Protein AF-A0A081BN17-F1 (afdb_monomer_lite)

pLDDT: mean 72.9, std 7.76, range [46.22, 84.25]

Sequence (113 aa):
MISLSNQDLTLLASLLNLAQECEILISLSNQDLTLLASLLNLAQECEILISLSNQDLTLLASLLNLAQECEILISLSNQDLTLLASLLNLAQECEILISLSNQDLTLLATIGN

Foldseek 3Di:
DAEDEDAEAAEDEDDAAEQDEEEEEYEYEYADYAEYEYDHAYNDEYEEEAEYEYAEYAEYEYEYHYHAAYEAEHEHAYAYYEEYAYEYDDDDHYDYDYHDHYVDYNDYHYDYD

Radius of gyration: 13.57 Å; chains: 1; bounding box: 33×25×37 Å

Structure (mmCIF, N/CA/C/O backbone):
data_AF-A0A081BN17-F1
#
_entry.id   AF-A0A081BN17-F1
#
loop_
_atom_site.group_PDB
_atom_site.id
_atom_site.type_symbol
_atom_site.label_atom_id
_atom_site.label_alt_id
_atom_site.label_comp_id
_atom_site.label_asym_id
_atom_site.label_entity_id
_atom_site.label_seq_id
_atom_site.pdbx_PDB_ins_code
_atom_site.Cartn_x
_atom_site.Cartn_y
_atom_site.Cartn_z
_atom_site.occupancy
_atom_site.B_iso_or_equiv
_atom_site.auth_seq_id
_atom_site.auth_comp_id
_atom_site.auth_asym_id
_atom_site.auth_atom_id
_atom_site.pdbx_PDB_model_num
ATOM 1 N N . MET A 1 1 ? 3.639 11.951 11.718 1.00 70.44 1 MET A N 1
ATOM 2 C CA . MET A 1 1 ? 4.019 12.040 10.291 1.00 70.44 1 MET A CA 1
ATOM 3 C C . MET A 1 1 ? 5.374 11.382 10.077 1.00 70.44 1 MET A C 1
ATOM 5 O O . MET A 1 1 ? 6.332 11.767 10.738 1.00 70.44 1 MET A O 1
ATOM 9 N N . ILE A 1 2 ? 5.440 10.400 9.177 1.00 73.62 2 ILE A N 1
ATOM 10 C CA . ILE A 1 2 ? 6.672 9.751 8.710 1.00 73.62 2 ILE A CA 1
ATOM 11 C C . ILE A 1 2 ? 6.808 10.072 7.220 1.00 73.62 2 ILE A C 1
ATOM 13 O O . ILE A 1 2 ? 5.882 9.823 6.453 1.00 73.62 2 ILE A O 1
ATOM 17 N N . SER A 1 3 ? 7.943 10.640 6.816 1.00 77.88 3 SER A N 1
ATOM 18 C CA . SER A 1 3 ? 8.243 10.933 5.413 1.00 77.88 3 SER A CA 1
ATOM 19 C C . SER A 1 3 ? 9.626 10.404 5.068 1.00 77.88 3 SER A C 1
ATOM 21 O O . SER A 1 3 ? 10.582 10.662 5.804 1.00 77.88 3 SER A O 1
ATOM 23 N N . LEU A 1 4 ? 9.726 9.651 3.977 1.00 78.12 4 LEU A N 1
ATOM 24 C CA . LEU A 1 4 ? 10.984 9.111 3.477 1.00 78.12 4 LEU A CA 1
ATOM 25 C C . LEU A 1 4 ? 11.066 9.320 1.965 1.00 78.12 4 LEU A C 1
ATOM 27 O O . LEU A 1 4 ? 10.107 9.064 1.234 1.00 78.12 4 LEU A O 1
ATOM 31 N N . SER A 1 5 ? 12.230 9.777 1.510 1.00 81.31 5 SER A N 1
ATOM 32 C CA . SER A 1 5 ? 12.555 9.866 0.094 1.00 81.31 5 SER A CA 1
ATOM 33 C C . SER A 1 5 ? 13.992 9.431 -0.148 1.00 81.31 5 SER A C 1
ATOM 35 O O . SER A 1 5 ? 14.909 9.888 0.539 1.00 81.31 5 SER A O 1
ATOM 37 N N . ASN A 1 6 ? 14.173 8.511 -1.087 1.00 78.94 6 ASN A N 1
ATOM 38 C CA . ASN A 1 6 ? 15.455 7.953 -1.489 1.00 78.94 6 ASN A CA 1
ATOM 39 C C . ASN A 1 6 ? 15.436 7.675 -3.000 1.00 78.94 6 ASN A C 1
ATOM 41 O O . ASN A 1 6 ? 14.369 7.566 -3.592 1.00 78.94 6 ASN A O 1
ATOM 45 N N . GLN A 1 7 ? 16.600 7.584 -3.641 1.00 78.00 7 GLN A N 1
ATOM 46 C CA . GLN A 1 7 ? 16.647 7.143 -5.037 1.00 78.00 7 GLN A CA 1
ATOM 47 C C . GLN A 1 7 ? 16.398 5.639 -5.112 1.00 78.00 7 GLN A C 1
ATOM 49 O O . GLN A 1 7 ? 15.408 5.232 -5.714 1.00 78.00 7 GLN A O 1
ATOM 54 N N . ASP A 1 8 ? 17.197 4.866 -4.371 1.00 81.12 8 ASP A N 1
ATOM 55 C CA . ASP A 1 8 ? 17.154 3.408 -4.398 1.00 81.12 8 ASP A CA 1
ATOM 56 C C . ASP A 1 8 ? 16.955 2.874 -2.982 1.00 81.12 8 ASP A C 1
ATOM 58 O O . ASP A 1 8 ? 17.805 3.039 -2.098 1.00 81.12 8 ASP A O 1
ATOM 62 N N . LEU A 1 9 ? 15.827 2.207 -2.752 1.00 77.56 9 LEU A N 1
ATOM 63 C CA . LEU A 1 9 ? 15.540 1.560 -1.481 1.00 77.56 9 LEU A CA 1
ATOM 64 C C . LEU A 1 9 ? 15.227 0.086 -1.719 1.00 77.56 9 LEU A C 1
ATOM 66 O O . LEU A 1 9 ? 14.192 -0.285 -2.256 1.00 77.56 9 LEU A O 1
ATOM 70 N N . THR A 1 10 ? 16.129 -0.795 -1.296 1.00 74.31 10 THR A N 1
ATOM 71 C CA . THR A 1 10 ? 15.932 -2.238 -1.502 1.00 74.31 10 THR A CA 1
ATOM 72 C C . THR A 1 10 ? 14.830 -2.796 -0.606 1.00 74.31 10 THR A C 1
ATOM 74 O O . THR A 1 10 ? 14.048 -3.646 -1.022 1.00 74.31 10 THR A O 1
ATOM 77 N N . LEU A 1 11 ? 14.763 -2.330 0.640 1.00 72.12 11 LEU A N 1
ATOM 78 C CA . LEU A 1 11 ? 13.790 -2.802 1.611 1.00 72.12 11 LEU A CA 1
ATOM 79 C C . LEU A 1 11 ? 13.352 -1.654 2.505 1.00 72.12 11 LEU A C 1
ATOM 81 O O . LEU A 1 11 ? 14.178 -1.034 3.177 1.00 72.12 11 LEU A O 1
ATOM 85 N N . LEU A 1 12 ? 12.043 -1.457 2.588 1.00 71.50 12 LEU A N 1
ATOM 86 C CA . LEU A 1 12 ? 11.436 -0.731 3.687 1.00 71.50 12 LEU A CA 1
ATOM 87 C C . LEU A 1 12 ? 10.565 -1.696 4.482 1.00 71.50 12 LEU A C 1
ATOM 89 O O . LEU A 1 12 ? 9.565 -2.198 3.977 1.00 71.50 12 LEU A O 1
ATOM 93 N N . ALA A 1 13 ? 10.971 -1.957 5.722 1.00 64.62 13 ALA A N 1
ATOM 94 C CA . ALA A 1 13 ? 10.181 -2.707 6.684 1.00 64.62 13 ALA A CA 1
ATOM 95 C C . ALA A 1 13 ? 9.704 -1.752 7.779 1.00 64.62 13 ALA A C 1
ATOM 97 O O . ALA A 1 13 ? 10.525 -1.149 8.473 1.00 64.62 13 ALA A O 1
ATOM 98 N N . SER A 1 14 ? 8.393 -1.597 7.934 1.00 66.25 14 SER A N 1
ATOM 99 C CA . SER A 1 14 ? 7.802 -0.763 8.981 1.00 66.25 14 SER A CA 1
ATOM 100 C C . SER A 1 14 ? 6.971 -1.619 9.933 1.00 66.25 14 SER A C 1
ATOM 102 O O . SER A 1 14 ? 6.110 -2.383 9.506 1.00 66.25 14 SER A O 1
ATOM 104 N N . LEU A 1 15 ? 7.246 -1.487 11.235 1.00 56.16 15 LEU A N 1
ATOM 105 C CA . LEU A 1 15 ? 6.426 -2.039 12.310 1.00 56.16 15 LEU A CA 1
ATOM 106 C C . LEU A 1 15 ? 5.875 -0.877 13.135 1.00 56.16 15 LEU A C 1
ATOM 108 O O . LEU A 1 15 ? 6.618 -0.234 13.876 1.00 56.16 15 LEU A O 1
ATOM 112 N N . LEU A 1 16 ? 4.581 -0.612 12.998 1.00 68.06 16 LEU A N 1
ATOM 113 C CA . LEU A 1 16 ? 3.859 0.349 13.826 1.00 68.06 16 LEU A CA 1
ATOM 114 C C . LEU A 1 16 ? 2.856 -0.416 14.681 1.00 68.06 16 LEU A C 1
ATOM 116 O O . LEU A 1 16 ? 1.979 -1.095 14.154 1.00 68.06 16 LEU A O 1
ATOM 120 N N . ASN A 1 17 ? 3.018 -0.320 16.001 1.00 66.25 17 ASN A N 1
ATOM 121 C CA . ASN A 1 17 ? 2.074 -0.857 16.971 1.00 66.25 17 ASN A CA 1
ATOM 122 C C . ASN A 1 17 ? 1.544 0.299 17.818 1.00 66.25 17 ASN A C 1
ATOM 124 O O . ASN A 1 17 ? 2.315 0.935 18.541 1.00 66.25 17 ASN A O 1
ATOM 128 N N . LEU A 1 18 ? 0.254 0.592 17.687 1.00 67.06 18 LEU A N 1
ATOM 129 C CA . LEU A 1 18 ? -0.406 1.707 18.359 1.00 67.06 18 LEU A CA 1
ATOM 130 C C . LEU A 1 18 ? -1.572 1.176 19.191 1.00 67.06 18 LEU A C 1
ATOM 132 O O . LEU A 1 18 ? -2.414 0.427 18.704 1.00 67.06 18 LEU A O 1
ATOM 136 N N . ALA A 1 19 ? -1.582 1.544 20.474 1.00 59.97 19 ALA A N 1
ATOM 137 C CA . ALA A 1 19 ? -2.505 1.003 21.473 1.00 59.97 19 ALA A CA 1
ATOM 138 C C . ALA A 1 19 ? -3.721 1.911 21.772 1.00 59.97 19 ALA A C 1
ATOM 140 O O . ALA A 1 19 ? -4.595 1.530 22.550 1.00 59.97 19 ALA A O 1
ATOM 141 N N . GLN A 1 20 ? -3.752 3.120 21.211 1.00 70.31 20 GLN A N 1
ATOM 142 C CA . GLN A 1 20 ? -4.765 4.154 21.454 1.00 70.31 20 GLN A CA 1
ATOM 143 C C . GLN A 1 20 ? -5.056 4.922 20.163 1.00 70.31 20 GLN A C 1
ATOM 145 O O . GLN A 1 20 ? -4.345 4.710 19.178 1.00 70.31 20 GLN A O 1
ATOM 150 N N . GLU A 1 21 ? -6.045 5.821 20.228 1.00 73.75 21 GLU A N 1
ATOM 151 C CA . GLU A 1 21 ? -6.412 6.745 19.154 1.00 73.75 21 GLU A CA 1
ATOM 152 C C . GLU A 1 21 ? -5.196 7.348 18.457 1.00 73.75 21 GLU A C 1
ATOM 154 O O . GLU A 1 21 ? -4.272 7.859 19.110 1.00 73.75 21 GLU A O 1
ATOM 159 N N . CYS A 1 22 ? -5.172 7.247 17.130 1.00 73.88 22 CYS A N 1
ATOM 160 C CA . CYS A 1 22 ? -4.009 7.650 16.366 1.00 73.88 22 CYS A CA 1
ATOM 161 C C . CYS A 1 22 ? -4.340 8.198 14.980 1.00 73.88 22 CYS A C 1
ATOM 163 O O . CYS A 1 22 ? -5.075 7.594 14.207 1.00 73.88 22 CYS A O 1
ATOM 165 N N . GLU A 1 23 ? -3.685 9.305 14.635 1.00 77.69 23 GLU A N 1
ATOM 166 C CA . GLU A 1 23 ? -3.587 9.782 13.259 1.00 77.69 23 GLU A CA 1
ATOM 167 C C . GLU A 1 23 ? -2.198 9.445 12.712 1.00 77.69 23 GLU A C 1
ATOM 169 O O . GLU A 1 23 ? -1.162 9.909 13.215 1.00 77.69 23 GLU A O 1
ATOM 174 N N . ILE A 1 24 ? -2.152 8.631 11.660 1.00 77.06 24 ILE A N 1
ATOM 175 C CA . ILE A 1 24 ? -0.906 8.232 11.012 1.00 77.06 24 ILE A CA 1
ATOM 176 C C . ILE A 1 24 ? -0.881 8.765 9.587 1.00 77.06 24 ILE A C 1
ATOM 178 O O . ILE A 1 24 ? -1.620 8.314 8.721 1.00 77.06 24 ILE A O 1
ATOM 182 N N . LEU A 1 25 ? 0.075 9.654 9.322 1.00 80.12 25 LEU A N 1
ATOM 183 C CA . LEU A 1 25 ? 0.442 10.053 7.967 1.00 80.12 25 LEU A CA 1
ATOM 184 C C . LEU A 1 25 ? 1.798 9.456 7.590 1.00 80.12 25 LEU A C 1
ATOM 186 O O . LEU A 1 25 ? 2.813 9.791 8.218 1.00 80.12 25 LEU A O 1
ATOM 190 N N . ILE A 1 26 ? 1.811 8.614 6.556 1.00 77.81 26 ILE A N 1
ATOM 191 C CA . ILE A 1 26 ? 3.015 8.042 5.946 1.00 77.81 26 ILE A CA 1
ATOM 192 C C . ILE A 1 26 ? 3.092 8.508 4.494 1.00 77.81 26 ILE A C 1
ATOM 194 O O . ILE A 1 26 ? 2.175 8.275 3.712 1.00 77.81 26 ILE A O 1
ATOM 198 N N . SER A 1 27 ? 4.207 9.135 4.129 1.00 81.12 27 SER A N 1
ATOM 199 C CA . SER A 1 27 ? 4.519 9.498 2.747 1.00 81.12 27 SER A CA 1
ATOM 200 C C . SER A 1 27 ? 5.842 8.862 2.345 1.00 81.12 27 SER A C 1
ATOM 202 O O . SER A 1 27 ? 6.868 9.107 2.981 1.00 81.12 27 SER A O 1
ATOM 204 N N . LEU A 1 28 ? 5.834 8.066 1.281 1.00 79.00 28 LEU A N 1
ATOM 205 C CA . LEU A 1 28 ? 7.035 7.453 0.727 1.00 79.00 28 LEU A CA 1
ATOM 206 C C . LEU A 1 28 ? 7.165 7.820 -0.749 1.00 79.00 28 LEU A C 1
ATOM 208 O O . LEU A 1 28 ? 6.242 7.582 -1.527 1.00 79.00 28 LEU A O 1
ATOM 212 N N . SER A 1 29 ? 8.317 8.372 -1.129 1.00 83.19 29 SER A N 1
ATOM 213 C CA . SER A 1 29 ? 8.617 8.651 -2.532 1.00 83.19 29 SER A CA 1
ATOM 214 C C . SER A 1 29 ? 10.027 8.228 -2.911 1.00 83.19 29 SER A C 1
ATOM 216 O O . SER A 1 29 ? 10.990 8.852 -2.464 1.00 83.19 29 SER A O 1
ATOM 218 N N . ASN A 1 30 ? 10.145 7.196 -3.746 1.00 81.00 30 ASN A N 1
ATOM 219 C CA . ASN A 1 30 ? 11.431 6.744 -4.276 1.00 81.00 30 ASN A CA 1
ATOM 220 C C . ASN A 1 30 ? 11.402 6.613 -5.796 1.00 81.00 30 ASN A C 1
ATOM 222 O O . ASN A 1 30 ? 10.333 6.640 -6.394 1.00 81.00 30 ASN A O 1
ATOM 226 N N . GLN A 1 31 ? 12.564 6.493 -6.436 1.00 81.19 31 GLN A N 1
ATOM 227 C CA . GLN A 1 31 ? 12.578 6.054 -7.834 1.00 81.19 31 GLN A CA 1
ATOM 228 C C . GLN A 1 31 ? 12.323 4.551 -7.868 1.00 81.19 31 GLN A C 1
ATOM 230 O O . GLN A 1 31 ? 11.273 4.139 -8.360 1.00 81.19 31 GLN A O 1
ATOM 235 N N . ASP A 1 32 ? 13.183 3.795 -7.182 1.00 80.06 32 ASP A N 1
ATOM 236 C CA . ASP A 1 32 ? 13.151 2.338 -7.187 1.00 80.06 32 ASP A CA 1
ATOM 237 C C . ASP A 1 32 ? 12.957 1.791 -5.768 1.00 80.06 32 ASP A C 1
ATOM 239 O O . ASP A 1 32 ? 13.734 2.067 -4.843 1.00 80.06 32 ASP A O 1
ATOM 243 N N . LEU A 1 33 ? 11.914 0.978 -5.589 1.00 77.75 33 LEU A N 1
ATOM 244 C CA . LEU A 1 33 ? 11.641 0.256 -4.351 1.00 77.75 33 LEU A CA 1
ATOM 245 C C . LEU A 1 33 ? 11.436 -1.229 -4.643 1.00 77.75 33 LEU A C 1
ATOM 247 O O . LEU A 1 33 ? 10.445 -1.648 -5.235 1.00 77.75 33 LEU A O 1
ATOM 251 N N . THR A 1 34 ? 12.370 -2.069 -4.204 1.00 76.69 34 THR A N 1
ATOM 252 C CA . THR A 1 34 ? 12.265 -3.511 -4.479 1.00 76.69 34 THR A CA 1
ATOM 253 C C . THR A 1 34 ? 11.207 -4.168 -3.596 1.00 76.69 34 THR A C 1
ATOM 255 O O . THR A 1 34 ? 10.377 -4.934 -4.080 1.00 76.69 34 THR A O 1
ATOM 258 N N . LEU A 1 35 ? 11.211 -3.870 -2.297 1.00 72.31 35 LEU A N 1
ATOM 259 C CA . LEU A 1 35 ? 10.275 -4.466 -1.354 1.00 72.31 35 LEU A CA 1
ATOM 260 C C . LEU A 1 35 ? 9.792 -3.445 -0.329 1.00 72.31 35 LEU A C 1
ATOM 262 O O . LEU A 1 35 ? 10.577 -2.904 0.452 1.00 72.31 35 LEU A O 1
ATOM 266 N N . LEU A 1 36 ? 8.476 -3.264 -0.277 1.00 72.62 36 LEU A N 1
ATOM 267 C CA . LEU A 1 36 ? 7.804 -2.644 0.854 1.00 72.62 36 LEU A CA 1
ATOM 268 C C . LEU A 1 36 ? 7.090 -3.720 1.668 1.00 72.62 36 LEU A C 1
ATOM 270 O O . LEU A 1 36 ? 6.146 -4.337 1.179 1.00 72.62 36 LEU A O 1
ATOM 274 N N . ALA A 1 37 ? 7.548 -3.931 2.900 1.00 66.00 37 ALA A N 1
ATOM 275 C CA . ALA A 1 37 ? 6.942 -4.835 3.865 1.00 66.00 37 ALA A CA 1
ATOM 276 C C . ALA A 1 37 ? 6.374 -4.025 5.040 1.00 66.00 37 ALA A C 1
ATOM 278 O O . ALA A 1 37 ? 7.122 -3.521 5.878 1.00 66.00 37 ALA A O 1
ATOM 279 N N . SER A 1 38 ? 5.055 -3.897 5.118 1.00 68.25 38 SER A N 1
ATOM 280 C CA . SER A 1 38 ? 4.401 -3.106 6.169 1.00 68.25 38 SER A CA 1
ATOM 281 C C . SER A 1 38 ? 3.673 -4.024 7.143 1.00 68.25 38 SER A C 1
ATOM 283 O O . SER A 1 38 ? 2.820 -4.799 6.711 1.00 68.25 38 SER A O 1
ATOM 285 N N . LEU A 1 39 ? 3.956 -3.909 8.444 1.00 53.97 39 LEU A N 1
ATOM 286 C CA . LEU A 1 39 ? 3.134 -4.477 9.512 1.00 53.97 39 LEU A CA 1
ATOM 287 C C . LEU A 1 39 ? 2.585 -3.346 10.389 1.00 53.97 39 LEU A C 1
ATOM 289 O O . LEU A 1 39 ? 3.309 -2.726 11.170 1.00 53.97 39 LEU A O 1
ATOM 293 N N . LEU A 1 40 ? 1.291 -3.080 10.246 1.00 68.00 40 LEU A N 1
ATOM 294 C CA . LEU A 1 40 ? 0.550 -2.108 11.048 1.00 68.00 40 LEU A CA 1
ATOM 295 C C . LEU A 1 40 ? -0.415 -2.873 11.952 1.00 68.00 40 LEU A C 1
ATOM 297 O O . LEU A 1 40 ? -1.283 -3.591 11.460 1.00 68.00 40 LEU A O 1
ATOM 301 N N . ASN A 1 41 ? -0.225 -2.744 13.265 1.00 66.56 41 ASN A N 1
ATOM 302 C CA . ASN A 1 41 ? -1.108 -3.306 14.280 1.00 66.56 41 ASN A CA 1
ATOM 303 C C . ASN A 1 41 ? -1.733 -2.164 15.086 1.00 66.56 41 ASN A C 1
ATOM 305 O O . ASN A 1 41 ? -1.017 -1.430 15.772 1.00 66.56 41 ASN A O 1
ATOM 309 N N . LEU A 1 42 ? -3.049 -2.002 14.982 1.00 68.81 42 LEU A N 1
ATOM 310 C CA . LEU A 1 42 ? -3.791 -0.922 15.633 1.00 68.81 42 LEU A CA 1
ATOM 311 C C . LEU A 1 42 ? -4.792 -1.513 16.617 1.00 68.81 42 LEU A C 1
ATOM 313 O O . LEU A 1 42 ? -5.614 -2.343 16.232 1.00 68.81 42 LEU A O 1
ATOM 317 N N . ALA A 1 43 ? -4.725 -1.091 17.879 1.00 61.28 43 ALA A N 1
ATOM 318 C CA . ALA A 1 43 ? -5.573 -1.630 18.939 1.00 61.28 43 ALA A CA 1
ATOM 319 C C . ALA A 1 43 ? -6.914 -0.885 19.129 1.00 61.28 43 ALA A C 1
ATOM 321 O O . ALA A 1 43 ? -7.810 -1.451 19.753 1.00 61.28 43 ALA A O 1
ATOM 322 N N . GLN A 1 44 ? -7.049 0.357 18.643 1.00 70.19 44 GLN A N 1
ATOM 323 C CA . GLN A 1 44 ? -8.235 1.227 18.786 1.00 70.19 44 GLN A CA 1
ATOM 324 C C . GLN A 1 44 ? -8.395 2.171 17.572 1.00 70.19 44 GLN A C 1
ATOM 326 O O . GLN A 1 44 ? -7.564 2.095 16.667 1.00 70.19 44 GLN A O 1
ATOM 331 N N . GLU A 1 45 ? -9.446 3.011 17.579 1.00 75.56 45 GLU A N 1
ATOM 332 C CA . GLU A 1 45 ? -9.804 4.028 16.565 1.00 75.56 45 GLU A CA 1
ATOM 333 C C . GLU A 1 45 ? -8.584 4.715 15.945 1.00 75.56 45 GLU A C 1
ATOM 335 O O . GLU A 1 45 ? -7.862 5.448 16.611 1.00 75.56 45 GLU A O 1
ATOM 340 N N . CYS A 1 46 ? -8.318 4.479 14.664 1.00 75.50 46 CYS A N 1
ATOM 341 C CA . CYS A 1 46 ? -7.199 5.131 13.995 1.00 75.50 46 CYS A CA 1
ATOM 342 C C . CYS A 1 46 ? -7.550 5.557 12.575 1.00 75.50 46 CYS A C 1
ATOM 344 O O . CYS A 1 46 ? -8.103 4.781 11.794 1.00 75.50 46 CYS A O 1
ATOM 346 N N . GLU A 1 47 ? -7.105 6.760 12.231 1.00 77.38 47 GLU A N 1
ATOM 347 C CA . GLU A 1 47 ? -7.097 7.272 10.869 1.00 77.38 47 GLU A CA 1
ATOM 348 C C . GLU A 1 47 ? -5.694 7.111 10.282 1.00 77.38 47 GLU A C 1
ATOM 350 O O . GLU A 1 47 ? -4.693 7.610 10.812 1.00 77.38 47 GLU A O 1
ATOM 355 N N . ILE A 1 48 ? -5.601 6.393 9.167 1.00 77.31 48 ILE A N 1
ATOM 356 C CA . ILE A 1 48 ? -4.346 6.156 8.465 1.00 77.31 48 ILE A CA 1
ATOM 357 C C . ILE A 1 48 ? -4.435 6.702 7.053 1.00 77.31 48 ILE A C 1
ATOM 359 O O . ILE A 1 48 ? -5.206 6.219 6.229 1.00 77.31 48 ILE A O 1
ATOM 363 N N . LEU A 1 49 ? -3.522 7.616 6.736 1.00 79.75 49 LEU A N 1
ATOM 364 C CA . LEU A 1 49 ? -3.241 8.039 5.376 1.00 79.75 49 LEU A CA 1
ATOM 365 C C . LEU A 1 49 ? -1.844 7.575 4.960 1.00 79.75 49 LEU A C 1
ATOM 367 O O . LEU A 1 49 ? -0.824 8.018 5.497 1.00 79.75 49 LEU A O 1
ATOM 371 N N . ILE A 1 50 ? -1.796 6.693 3.966 1.00 78.19 50 ILE A N 1
ATOM 372 C CA . ILE A 1 50 ? -0.560 6.219 3.345 1.00 78.19 50 ILE A CA 1
ATOM 373 C C . ILE A 1 50 ? -0.532 6.698 1.898 1.00 78.19 50 ILE A C 1
ATOM 375 O O . ILE A 1 50 ? -1.410 6.365 1.106 1.00 78.19 50 ILE A O 1
ATOM 379 N N . SER A 1 51 ? 0.510 7.443 1.541 1.00 81.81 51 SER A N 1
ATOM 380 C CA . SER A 1 51 ? 0.800 7.843 0.167 1.00 81.81 51 SER A CA 1
ATOM 381 C C . SER A 1 51 ? 2.139 7.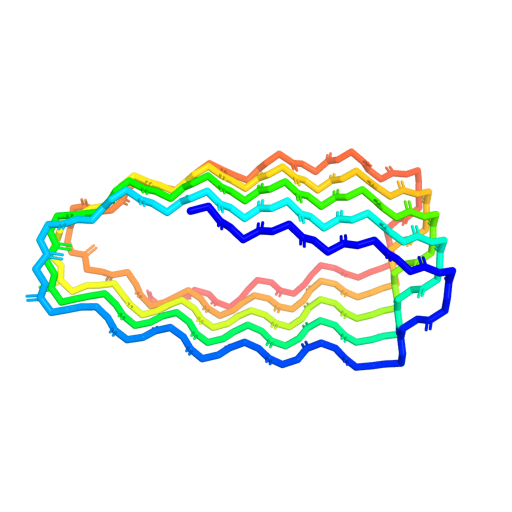263 -0.269 1.00 81.81 51 SER A C 1
ATOM 383 O O . SER A 1 51 ? 3.168 7.484 0.373 1.00 81.81 51 SER A O 1
ATOM 385 N N . LEU A 1 52 ? 2.120 6.508 -1.361 1.00 79.31 52 LEU A N 1
ATOM 386 C CA . LEU A 1 52 ? 3.285 5.879 -1.969 1.00 79.31 52 LEU A CA 1
ATOM 387 C C . LEU A 1 52 ? 3.370 6.294 -3.427 1.00 79.31 52 LEU A C 1
ATOM 389 O O . LEU A 1 52 ? 2.459 6.016 -4.205 1.00 79.31 52 LEU A O 1
ATOM 393 N N . SER A 1 53 ? 4.480 6.928 -3.783 1.00 84.12 53 SER A N 1
ATOM 394 C CA . SER A 1 53 ? 4.764 7.336 -5.153 1.00 84.12 53 SER A CA 1
ATOM 395 C C . SER A 1 53 ? 6.145 6.850 -5.564 1.00 84.12 53 SER A C 1
ATOM 397 O O . SER A 1 53 ? 7.135 7.460 -5.157 1.00 84.12 53 SER A O 1
ATOM 399 N N . ASN A 1 54 ? 6.222 5.798 -6.379 1.00 81.19 54 ASN A N 1
ATOM 400 C CA . ASN A 1 54 ? 7.496 5.323 -6.928 1.00 81.19 54 ASN A CA 1
ATOM 401 C C . ASN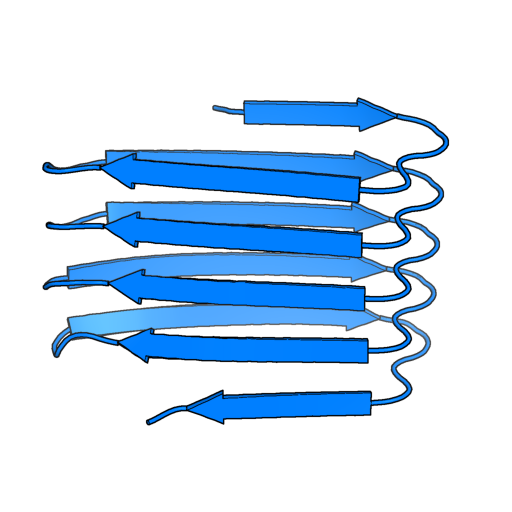 A 1 54 ? 7.470 5.276 -8.457 1.00 81.19 54 ASN A C 1
ATOM 403 O O . ASN A 1 54 ? 6.399 5.366 -9.048 1.00 81.19 54 ASN A O 1
ATOM 407 N N . GLN A 1 55 ? 8.625 5.193 -9.119 1.00 83.25 55 GLN A N 1
ATOM 408 C CA . GLN A 1 55 ? 8.618 4.806 -10.534 1.00 83.25 55 GLN A CA 1
ATOM 409 C C . GLN A 1 55 ? 8.412 3.299 -10.610 1.00 83.25 55 GLN A C 1
ATOM 411 O O . GLN A 1 55 ? 7.367 2.869 -11.099 1.00 83.25 55 GLN A O 1
ATOM 416 N N . ASP A 1 56 ? 9.297 2.550 -9.954 1.00 81.06 56 ASP A N 1
ATOM 417 C CA . ASP A 1 56 ? 9.295 1.095 -9.993 1.00 81.06 56 ASP A CA 1
ATOM 418 C C . ASP A 1 56 ? 9.117 0.512 -8.586 1.00 81.06 56 ASP A C 1
ATOM 420 O O . ASP A 1 56 ? 9.884 0.785 -7.657 1.00 81.06 56 ASP A O 1
ATOM 424 N N . LEU A 1 57 ? 8.090 -0.327 -8.422 1.00 77.19 57 LEU A N 1
ATOM 425 C CA . LEU A 1 57 ? 7.832 -1.094 -7.207 1.00 77.19 57 LEU A CA 1
ATOM 426 C C . LEU A 1 57 ? 7.717 -2.582 -7.544 1.00 77.19 57 LEU A C 1
ATOM 428 O O . LEU A 1 57 ? 6.754 -3.040 -8.156 1.00 77.19 57 LEU A O 1
ATOM 432 N N . THR A 1 58 ? 8.696 -3.386 -7.128 1.00 78.25 58 THR A N 1
ATOM 433 C CA . THR A 1 58 ? 8.671 -4.822 -7.454 1.00 78.25 58 THR A CA 1
ATOM 434 C C . THR A 1 58 ? 7.658 -5.574 -6.590 1.00 78.25 58 THR A C 1
ATOM 436 O O . THR A 1 58 ? 6.841 -6.335 -7.107 1.00 78.25 58 THR A O 1
ATOM 439 N N . LEU A 1 59 ? 7.673 -5.366 -5.273 1.00 74.31 59 LEU A N 1
ATOM 440 C CA . LEU A 1 59 ? 6.772 -6.061 -4.359 1.00 74.31 59 LEU A CA 1
ATOM 441 C C . LEU A 1 59 ? 6.251 -5.130 -3.268 1.00 74.31 59 LEU A C 1
ATOM 443 O O . LEU A 1 59 ? 7.013 -4.585 -2.468 1.00 74.31 59 LEU A O 1
ATOM 447 N N . LEU A 1 60 ? 4.927 -5.035 -3.192 1.00 73.19 60 LEU A N 1
ATOM 448 C CA . LEU A 1 60 ? 4.223 -4.501 -2.037 1.00 73.19 60 LEU A CA 1
ATOM 449 C C . LEU A 1 60 ? 3.602 -5.652 -1.245 1.00 73.19 60 LEU A C 1
ATOM 451 O O . LEU A 1 60 ? 2.645 -6.271 -1.705 1.00 73.19 60 LEU A O 1
ATOM 455 N N . ALA A 1 61 ? 4.155 -5.922 -0.064 1.00 67.75 61 ALA A N 1
ATOM 456 C CA . ALA A 1 61 ? 3.642 -6.883 0.900 1.00 67.75 61 ALA A CA 1
ATOM 457 C C . ALA A 1 61 ? 3.124 -6.135 2.137 1.00 67.75 61 ALA A C 1
ATOM 459 O O . ALA A 1 61 ? 3.901 -5.593 2.923 1.00 67.75 61 ALA A O 1
ATOM 460 N N . SER A 1 62 ? 1.811 -6.090 2.331 1.00 68.94 62 SER A N 1
ATOM 461 C CA . SER A 1 62 ? 1.208 -5.400 3.477 1.00 68.94 62 SER A CA 1
ATOM 462 C C . SER A 1 62 ? 0.390 -6.356 4.338 1.00 68.94 62 SER A C 1
ATOM 464 O O . SER A 1 62 ? -0.464 -7.084 3.837 1.00 68.94 62 SER A O 1
ATOM 466 N N . LEU A 1 63 ? 0.654 -6.328 5.646 1.00 53.66 63 LEU A N 1
ATOM 467 C CA . LEU A 1 63 ? -0.159 -6.958 6.677 1.00 53.66 63 LEU A CA 1
ATOM 468 C C . LEU A 1 63 ? -0.730 -5.862 7.584 1.00 53.66 63 LEU A C 1
ATOM 470 O O . LEU A 1 63 ? -0.003 -5.213 8.340 1.00 53.66 63 LEU A O 1
ATOM 474 N N . LEU A 1 64 ? -2.038 -5.645 7.480 1.00 67.19 64 LEU A N 1
ATOM 475 C CA . LEU A 1 64 ? -2.792 -4.730 8.337 1.00 67.19 64 LEU A CA 1
ATOM 476 C C . LEU A 1 64 ? -3.623 -5.564 9.308 1.00 67.19 64 LEU A C 1
ATOM 478 O O . LEU A 1 64 ? -4.442 -6.373 8.874 1.00 67.19 64 LEU A O 1
ATOM 482 N N . ASN A 1 65 ? -3.388 -5.379 10.605 1.00 66.12 65 ASN A N 1
ATOM 483 C CA . ASN A 1 65 ? -4.189 -5.964 11.672 1.00 66.12 65 ASN A CA 1
ATOM 484 C C . ASN A 1 65 ? -4.850 -4.837 12.468 1.00 66.12 65 ASN A C 1
ATOM 486 O O . ASN A 1 65 ? -4.163 -4.026 13.091 1.00 66.12 65 ASN A O 1
ATOM 490 N N . LEU A 1 66 ? -6.174 -4.771 12.412 1.00 69.44 66 LEU A N 1
ATOM 491 C CA . LEU A 1 66 ? -6.954 -3.626 12.877 1.00 69.44 66 LEU A CA 1
ATOM 492 C C . LEU A 1 66 ? -7.979 -4.147 13.877 1.00 69.44 66 LEU A C 1
ATOM 494 O O . LEU A 1 66 ? -8.664 -5.109 13.552 1.00 69.44 66 LEU A O 1
ATOM 498 N N . ALA A 1 67 ? -8.034 -3.597 15.094 1.00 59.72 67 ALA A N 1
ATOM 499 C CA . ALA A 1 67 ? -8.697 -4.277 16.209 1.00 59.72 67 ALA A CA 1
ATOM 500 C C . ALA A 1 67 ? -10.110 -3.788 16.577 1.00 59.72 67 ALA A C 1
ATOM 502 O O . ALA A 1 67 ? -10.807 -4.569 17.221 1.00 59.72 67 ALA A O 1
ATOM 503 N N . GLN A 1 68 ? -10.570 -2.589 16.187 1.00 67.94 68 GLN A N 1
ATOM 504 C CA . GLN A 1 68 ? -11.958 -2.154 16.463 1.00 67.94 68 GLN A CA 1
ATOM 505 C C . GLN A 1 68 ? -12.553 -1.269 15.363 1.00 67.94 68 GLN A C 1
ATOM 507 O O . GLN A 1 68 ? -13.350 -1.771 14.576 1.00 67.94 68 GLN A O 1
ATOM 512 N N . GLU A 1 69 ? -12.120 -0.014 15.279 1.00 75.12 69 GLU A N 1
ATOM 513 C CA . GLU A 1 69 ? -12.603 0.983 14.319 1.00 75.12 69 GLU A CA 1
ATOM 514 C C . GLU A 1 69 ? -11.405 1.608 13.611 1.00 75.12 69 GLU A C 1
ATOM 516 O O . GLU A 1 69 ? -10.384 1.900 14.242 1.00 75.12 69 GLU A O 1
ATOM 521 N N . CYS A 1 70 ? -11.470 1.754 12.292 1.00 73.94 70 CYS A N 1
ATOM 522 C CA . CYS A 1 70 ? -10.396 2.414 11.568 1.00 73.94 70 CYS A CA 1
ATOM 523 C C . CYS A 1 70 ? -10.819 2.918 10.195 1.00 73.94 70 CYS A C 1
ATOM 525 O O . CYS A 1 70 ? -11.543 2.243 9.466 1.00 73.94 70 CYS A O 1
ATOM 527 N N . GLU A 1 71 ? -10.265 4.061 9.808 1.00 76.62 71 GLU A N 1
ATOM 528 C CA . GLU A 1 71 ? -10.336 4.560 8.441 1.00 76.62 71 GLU A CA 1
ATOM 529 C C . GLU A 1 71 ? -8.939 4.525 7.835 1.00 76.62 71 GLU A C 1
ATOM 531 O O . GLU A 1 71 ? -7.995 5.142 8.334 1.00 76.62 71 GLU A O 1
ATOM 536 N N . ILE A 1 72 ? -8.782 3.770 6.750 1.00 76.44 72 ILE A N 1
ATOM 537 C CA . ILE A 1 72 ? -7.506 3.644 6.056 1.00 76.44 72 ILE A CA 1
ATOM 538 C C . ILE A 1 72 ? -7.660 4.100 4.619 1.00 76.44 72 ILE A C 1
ATOM 540 O O . ILE A 1 72 ? -8.305 3.444 3.802 1.00 76.44 72 ILE A O 1
ATOM 544 N N . LEU A 1 73 ? -6.960 5.177 4.288 1.00 78.12 73 LEU A N 1
ATOM 545 C CA . 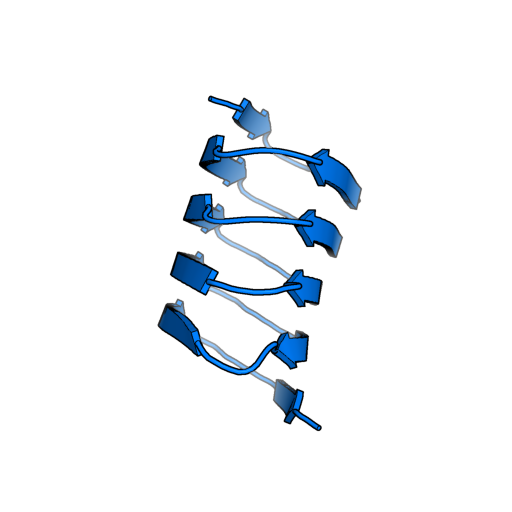LEU A 1 73 ? -6.780 5.637 2.926 1.00 78.12 73 LEU A CA 1
ATOM 546 C C . LEU A 1 73 ? -5.356 5.328 2.461 1.00 78.12 73 LEU A C 1
ATOM 548 O O . LEU A 1 73 ? -4.371 5.880 2.954 1.00 78.12 73 LEU A O 1
ATOM 552 N N . ILE A 1 74 ? -5.248 4.444 1.474 1.00 77.00 74 ILE A N 1
ATOM 553 C CA . ILE A 1 74 ? -3.987 4.090 0.827 1.00 77.00 74 ILE A CA 1
ATOM 554 C C . ILE A 1 74 ? -4.031 4.593 -0.613 1.00 77.00 74 ILE A C 1
ATOM 556 O O . ILE A 1 74 ? -4.877 4.177 -1.400 1.00 77.00 74 ILE A O 1
ATOM 560 N N . SER A 1 75 ? -3.094 5.465 -0.971 1.00 80.75 75 SER A N 1
ATOM 561 C CA . SER A 1 75 ? -2.863 5.913 -2.342 1.00 80.75 75 SER A CA 1
ATOM 562 C C . SER A 1 75 ? -1.526 5.373 -2.834 1.00 80.75 75 SER A C 1
ATOM 564 O O . SER A 1 75 ? -0.479 5.650 -2.246 1.00 80.75 75 SER A O 1
ATOM 566 N N . LEU A 1 76 ? -1.569 4.585 -3.904 1.00 78.25 76 LEU A N 1
ATOM 567 C CA . LEU A 1 76 ? -0.413 3.963 -4.539 1.00 78.25 76 LEU A CA 1
ATOM 568 C C . LEU A 1 76 ? -0.334 4.462 -5.981 1.00 78.25 76 LEU A C 1
ATOM 570 O O . LEU A 1 76 ? -1.202 4.144 -6.794 1.00 78.25 76 LEU A O 1
ATOM 574 N N . SER A 1 77 ? 0.707 5.222 -6.299 1.00 84.25 77 SER A N 1
ATOM 575 C CA . SER A 1 77 ? 0.975 5.728 -7.644 1.00 84.25 77 SER A CA 1
ATOM 576 C C . SER A 1 77 ? 2.340 5.237 -8.104 1.00 84.25 77 SER A C 1
ATOM 578 O O . SER A 1 77 ? 3.352 5.762 -7.647 1.00 84.25 77 SER A O 1
ATOM 580 N N . ASN A 1 78 ? 2.389 4.254 -9.003 1.00 80.81 78 ASN A N 1
ATOM 581 C CA . ASN A 1 78 ? 3.653 3.798 -9.587 1.00 80.81 78 ASN A CA 1
ATOM 582 C C . ASN A 1 78 ? 3.576 3.749 -11.116 1.00 80.81 78 ASN A C 1
ATOM 584 O O . ASN A 1 78 ? 2.484 3.748 -11.679 1.00 80.81 78 ASN A O 1
ATOM 588 N N . GLN A 1 79 ? 4.714 3.763 -11.812 1.00 82.44 79 GLN A N 1
ATOM 589 C CA . GLN A 1 79 ? 4.709 3.412 -13.236 1.00 82.44 79 GLN A CA 1
ATOM 590 C C . GL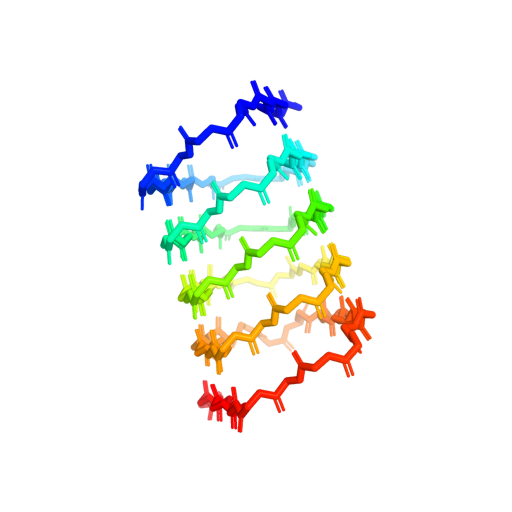N A 1 79 ? 4.547 1.897 -13.340 1.00 82.44 79 GLN A C 1
ATOM 592 O O . GLN A 1 79 ? 3.514 1.434 -13.832 1.00 82.44 79 GLN A O 1
ATOM 597 N N . ASP A 1 80 ? 5.461 1.172 -12.692 1.00 79.25 80 ASP A N 1
ATOM 598 C CA . ASP A 1 80 ? 5.517 -0.282 -12.725 1.00 79.25 80 ASP A CA 1
ATOM 599 C C . ASP A 1 80 ? 5.303 -0.875 -11.327 1.00 79.25 80 ASP A C 1
ATOM 601 O O . ASP A 1 80 ? 6.039 -0.593 -10.378 1.00 79.25 80 ASP A O 1
ATOM 605 N N . LEU A 1 81 ? 4.291 -1.739 -11.195 1.00 76.88 81 LEU A N 1
ATOM 606 C CA . LEU A 1 81 ? 4.053 -2.558 -10.008 1.00 76.88 81 LEU A CA 1
ATOM 607 C C . LEU A 1 81 ? 4.020 -4.040 -10.393 1.00 76.88 81 LEU A C 1
ATOM 609 O O . LEU A 1 81 ? 3.072 -4.529 -11.011 1.00 76.88 81 LEU A O 1
ATOM 613 N N . THR A 1 82 ? 5.047 -4.799 -10.008 1.00 77.94 82 THR A N 1
ATOM 614 C CA . THR A 1 82 ? 5.112 -6.222 -10.395 1.00 77.94 82 THR A CA 1
ATOM 615 C C . THR A 1 82 ? 4.158 -7.078 -9.559 1.00 77.94 82 THR A C 1
ATOM 617 O O . THR A 1 82 ? 3.378 -7.856 -10.110 1.00 77.94 82 THR A O 1
ATOM 620 N N . LEU A 1 83 ? 4.171 -6.936 -8.233 1.00 73.06 83 LEU A N 1
ATOM 621 C CA . LEU A 1 83 ? 3.320 -7.731 -7.351 1.00 73.06 83 LEU A CA 1
ATOM 622 C C . LEU A 1 83 ? 2.738 -6.895 -6.213 1.00 73.06 83 LEU A C 1
ATOM 624 O O . LEU A 1 83 ? 3.466 -6.317 -5.405 1.00 73.06 83 LEU A O 1
ATOM 628 N N . LEU A 1 84 ? 1.409 -6.919 -6.114 1.00 72.44 84 LEU A N 1
ATOM 629 C CA . LEU A 1 84 ? 0.677 -6.473 -4.937 1.00 72.44 84 LEU A CA 1
ATOM 630 C C . LEU A 1 84 ? 0.155 -7.684 -4.163 1.00 72.44 84 LEU A C 1
ATOM 632 O O . LEU A 1 84 ? -0.745 -8.378 -4.636 1.00 72.44 84 LEU A O 1
ATOM 636 N N . ALA A 1 85 ? 0.713 -7.919 -2.977 1.00 67.69 85 ALA A N 1
ATOM 637 C CA . ALA A 1 85 ? 0.279 -8.946 -2.041 1.00 67.69 85 ALA A CA 1
ATOM 638 C C . ALA A 1 85 ? -0.213 -8.281 -0.748 1.00 67.69 85 ALA A C 1
ATOM 640 O O . ALA A 1 85 ? 0.581 -7.818 0.071 1.00 67.69 85 ALA A O 1
ATOM 641 N N . SER A 1 86 ? -1.528 -8.228 -0.555 1.00 67.38 86 SER A N 1
ATOM 642 C CA . SER A 1 86 ? -2.130 -7.666 0.656 1.00 67.38 86 SER A CA 1
ATOM 643 C C . SER A 1 86 ? -2.836 -8.749 1.464 1.00 67.38 86 SER A C 1
ATOM 645 O O . SER A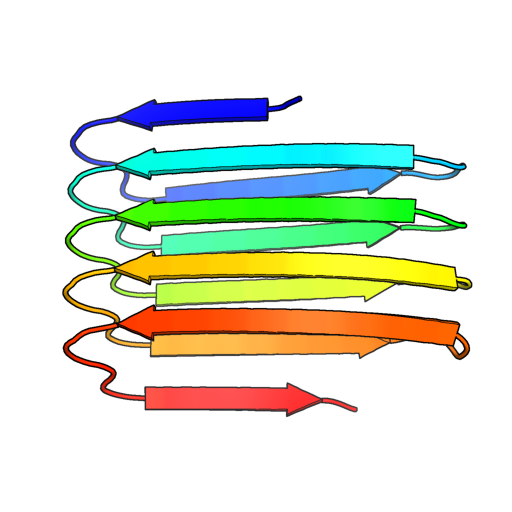 1 86 ? -3.640 -9.516 0.930 1.00 67.38 86 SER A O 1
ATOM 647 N N . LEU A 1 87 ? -2.530 -8.799 2.761 1.00 54.25 87 LEU A N 1
ATOM 648 C CA . LEU A 1 87 ? -3.256 -9.580 3.755 1.00 54.25 87 LEU A CA 1
ATOM 649 C C . LEU A 1 87 ? -3.915 -8.594 4.725 1.00 54.25 87 LEU A C 1
ATOM 651 O O . LEU A 1 87 ? -3.242 -7.918 5.506 1.00 54.25 87 LEU A O 1
ATOM 655 N N . LEU A 1 88 ? -5.236 -8.471 4.623 1.00 65.50 88 LEU A N 1
ATOM 656 C CA . LEU A 1 88 ? -6.038 -7.603 5.482 1.00 65.50 88 LEU A CA 1
ATOM 657 C C . LEU A 1 88 ? -6.729 -8.471 6.530 1.00 65.50 88 LEU A C 1
ATOM 659 O O . LEU A 1 88 ? -7.509 -9.352 6.174 1.00 65.50 88 LEU A O 1
ATOM 663 N N . ASN A 1 89 ? -6.438 -8.225 7.806 1.00 65.25 89 ASN A N 1
ATOM 664 C CA . ASN A 1 89 ? -7.220 -8.757 8.913 1.00 65.25 89 ASN A CA 1
ATOM 665 C C . ASN A 1 89 ? -7.984 -7.593 9.549 1.00 65.25 89 ASN A C 1
ATOM 667 O O . ASN A 1 89 ? -7.401 -6.766 10.258 1.00 65.25 89 ASN A O 1
ATOM 671 N N . LEU A 1 90 ? -9.267 -7.499 9.209 1.00 63.72 90 LEU A N 1
ATOM 672 C CA . LEU A 1 90 ? -10.132 -6.387 9.583 1.00 63.72 90 LEU A CA 1
ATOM 673 C C . LEU A 1 90 ? -10.949 -6.760 10.820 1.00 63.72 90 LEU A C 1
ATOM 675 O O . LEU A 1 90 ? -11.563 -7.826 10.865 1.00 63.72 90 LEU A O 1
ATOM 679 N N . ALA A 1 91 ? -10.986 -5.869 11.808 1.00 65.38 91 ALA A N 1
ATOM 680 C CA . ALA A 1 91 ? -12.039 -5.883 12.813 1.00 65.38 91 ALA A CA 1
ATOM 681 C C . ALA A 1 91 ? -13.359 -5.352 12.234 1.00 65.38 91 ALA A C 1
ATOM 683 O O . ALA A 1 91 ? -13.453 -4.958 11.073 1.00 65.38 91 ALA A O 1
ATOM 684 N N . GLN A 1 92 ? -14.389 -5.402 13.072 1.00 63.19 92 GLN A N 1
ATOM 685 C CA . GLN A 1 92 ? -15.798 -5.308 12.708 1.00 63.19 92 GLN A CA 1
ATOM 686 C C . GLN A 1 92 ? -16.204 -3.968 12.058 1.00 63.19 92 GLN A C 1
ATOM 688 O O . GLN A 1 92 ? -17.186 -3.961 11.319 1.00 63.19 92 GLN A O 1
ATOM 693 N N . GLU A 1 93 ? -15.449 -2.881 12.275 1.00 74.06 93 GLU A N 1
ATOM 694 C CA . GLU A 1 93 ? -15.811 -1.514 11.858 1.00 74.06 93 GLU A CA 1
ATOM 695 C C . GLU A 1 93 ? -14.640 -0.761 11.193 1.00 74.06 93 GLU A C 1
ATOM 697 O O . GLU A 1 93 ? -14.321 0.379 11.519 1.00 74.06 93 GLU A O 1
ATOM 702 N N . CYS A 1 94 ? -13.961 -1.410 10.245 1.00 72.25 94 CYS A N 1
ATOM 703 C CA . CYS A 1 94 ? -12.874 -0.787 9.489 1.00 72.25 94 CYS A CA 1
ATOM 704 C C . CYS A 1 94 ? -13.251 -0.511 8.030 1.00 72.25 94 CYS A C 1
ATOM 706 O O . CYS A 1 94 ? -13.601 -1.430 7.284 1.00 72.25 94 CYS A O 1
ATOM 708 N N . GLU A 1 95 ? -13.083 0.737 7.598 1.00 74.44 95 GLU A N 1
ATOM 709 C CA . GLU A 1 95 ? -13.179 1.143 6.200 1.00 74.44 95 GLU A CA 1
ATOM 710 C C . GLU A 1 95 ? -11.783 1.272 5.591 1.00 74.44 95 GLU A C 1
ATOM 712 O O . GLU A 1 95 ? -10.913 1.986 6.093 1.00 74.44 95 GLU A O 1
ATOM 717 N N . ILE A 1 96 ? -11.555 0.573 4.477 1.00 74.88 96 ILE A N 1
ATOM 718 C CA . ILE A 1 96 ? -10.308 0.681 3.721 1.00 74.88 96 ILE A CA 1
ATOM 719 C C . ILE A 1 96 ? -10.617 1.118 2.300 1.00 74.88 96 ILE A C 1
ATOM 721 O O . ILE A 1 96 ? -11.252 0.393 1.532 1.00 74.88 96 ILE A O 1
ATOM 725 N N . LEU A 1 97 ? -10.072 2.271 1.926 1.00 76.69 97 LEU A N 1
ATOM 726 C CA . LEU A 1 97 ? -10.053 2.752 0.559 1.00 76.69 97 LEU A CA 1
ATOM 727 C C . LEU A 1 97 ? -8.633 2.659 0.001 1.00 76.69 97 LEU A C 1
ATOM 729 O O . LEU A 1 97 ? -7.713 3.343 0.450 1.00 76.69 97 LEU A O 1
ATOM 733 N N . ILE A 1 98 ? -8.462 1.812 -1.013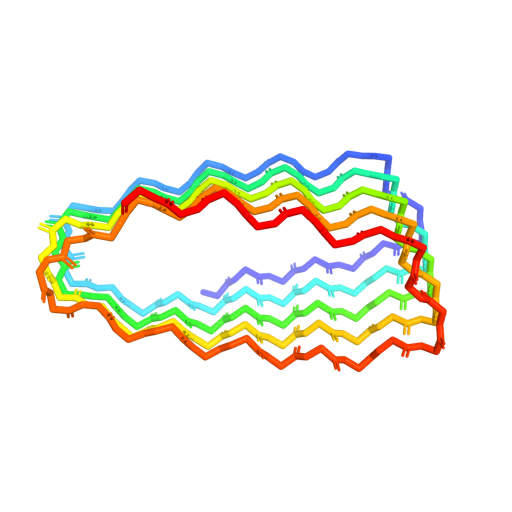 1.00 75.00 98 ILE A N 1
ATOM 734 C CA . ILE A 1 98 ? -7.202 1.671 -1.744 1.00 75.00 98 ILE A CA 1
ATOM 735 C C . ILE A 1 98 ? -7.385 2.277 -3.133 1.00 75.00 98 ILE A C 1
ATOM 737 O O . ILE A 1 98 ? -8.150 1.768 -3.949 1.00 75.00 98 ILE A O 1
ATOM 741 N N . SER A 1 99 ? -6.653 3.353 -3.404 1.00 78.69 99 SER A N 1
ATOM 742 C CA . SER A 1 99 ? -6.515 3.937 -4.733 1.00 78.69 99 SER A CA 1
ATOM 743 C C . SER A 1 99 ? -5.207 3.464 -5.358 1.00 78.69 99 SER A C 1
ATOM 745 O O . SER A 1 99 ? -4.127 3.667 -4.800 1.00 78.69 99 SER A O 1
ATOM 747 N N . LEU A 1 100 ? -5.312 2.815 -6.515 1.00 77.12 100 LEU A N 1
ATOM 748 C CA . LEU A 1 100 ? -4.191 2.289 -7.286 1.00 77.12 100 LEU A CA 1
ATOM 749 C C . LEU A 1 100 ? -4.144 2.999 -8.637 1.00 77.12 100 LEU A C 1
ATOM 751 O O . LEU A 1 100 ? -5.042 2.838 -9.459 1.00 77.12 100 LEU A O 1
ATOM 755 N N . SER A 1 101 ? -3.074 3.749 -8.871 1.00 82.62 101 SER A N 1
ATOM 756 C CA . SER A 1 101 ? -2.752 4.362 -10.154 1.00 82.62 101 SER A CA 1
ATOM 757 C C . SER A 1 101 ? -1.422 3.792 -10.635 1.00 82.62 101 SER A C 1
ATOM 759 O O . SER A 1 101 ? -0.373 4.375 -10.376 1.00 82.62 101 SER A O 1
ATOM 761 N N . ASN A 1 102 ? -1.471 2.640 -11.308 1.00 76.88 102 ASN A N 1
ATOM 762 C CA . ASN A 1 102 ? -0.296 2.030 -11.932 1.00 76.88 102 ASN A CA 1
ATOM 763 C C . ASN A 1 102 ? -0.490 1.942 -13.447 1.00 76.88 102 ASN A C 1
ATOM 765 O O . ASN A 1 102 ? -1.611 1.675 -13.889 1.00 76.88 102 ASN A O 1
ATOM 769 N N . GLN A 1 103 ? 0.570 2.182 -14.226 1.00 80.44 103 GLN A N 1
ATOM 770 C CA . GLN A 1 103 ? 0.514 1.970 -15.676 1.00 80.44 103 GLN A CA 1
ATOM 771 C C . GLN A 1 103 ? 0.554 0.478 -15.986 1.00 80.44 103 GLN A C 1
ATOM 773 O O . GLN A 1 103 ? -0.306 -0.003 -16.723 1.00 80.44 103 GLN A O 1
ATOM 778 N N . ASP A 1 104 ? 1.455 -0.246 -15.322 1.00 77.38 104 ASP A N 1
ATOM 779 C CA . ASP A 1 104 ? 1.603 -1.685 -15.471 1.00 77.38 104 ASP A CA 1
ATOM 780 C C . ASP A 1 104 ? 1.490 -2.395 -14.112 1.00 77.38 104 ASP A C 1
ATOM 782 O O . ASP A 1 104 ? 2.258 -2.157 -13.179 1.00 77.38 104 ASP A O 1
ATOM 786 N N . LEU A 1 105 ? 0.493 -3.283 -13.992 1.00 76.44 105 LEU A N 1
ATOM 787 C CA . LEU A 1 105 ? 0.298 -4.172 -12.843 1.00 76.44 105 LEU A CA 1
ATOM 788 C C . LEU A 1 105 ? 0.320 -5.624 -13.319 1.00 76.44 105 LEU A C 1
ATOM 790 O O . LEU A 1 105 ? -0.586 -6.055 -14.032 1.00 76.44 105 LEU A O 1
ATOM 794 N N . THR A 1 106 ? 1.333 -6.390 -12.907 1.00 77.88 106 THR A N 1
ATOM 795 C CA . THR A 1 106 ? 1.477 -7.784 -13.371 1.00 77.88 106 THR A CA 1
ATOM 796 C C . THR A 1 106 ? 0.614 -8.758 -12.569 1.00 77.88 106 THR A C 1
ATOM 798 O O . THR A 1 106 ? -0.009 -9.648 -13.150 1.00 77.88 106 THR A O 1
ATOM 801 N N . LEU A 1 107 ? 0.554 -8.615 -11.239 1.00 74.94 107 LEU A N 1
ATOM 802 C CA . LEU A 1 107 ? -0.209 -9.528 -10.388 1.00 74.94 107 LEU A CA 1
ATOM 803 C C . LEU A 1 107 ? -0.816 -8.825 -9.167 1.00 74.94 107 LEU A C 1
ATOM 805 O O . LEU A 1 107 ? -0.121 -8.161 -8.396 1.00 74.94 107 LEU A O 1
ATOM 809 N N . LEU A 1 108 ? -2.119 -9.049 -8.973 1.00 72.25 108 LEU A N 1
ATOM 810 C CA . LEU A 1 108 ? -2.874 -8.657 -7.787 1.00 72.25 108 LEU A CA 1
ATOM 811 C C . LEU A 1 108 ? -3.278 -9.906 -6.999 1.00 72.25 108 LEU A C 1
ATOM 813 O O . LEU A 1 108 ? -4.089 -10.705 -7.467 1.00 72.25 108 LEU A O 1
ATOM 817 N N . ALA A 1 109 ? -2.727 -10.059 -5.800 1.00 67.75 109 ALA A N 1
ATOM 818 C CA . ALA A 1 109 ? -3.095 -11.099 -4.853 1.00 67.75 109 ALA A CA 1
ATOM 819 C C . ALA A 1 109 ? -3.635 -10.441 -3.579 1.00 67.75 109 ALA A C 1
ATOM 821 O O . ALA A 1 109 ? -2.880 -10.012 -2.707 1.00 67.75 109 ALA A O 1
ATOM 822 N N . THR A 1 110 ? -4.959 -10.352 -3.475 1.00 60.50 110 THR A N 1
ATOM 823 C CA . THR A 1 110 ? -5.629 -9.932 -2.241 1.00 60.50 110 THR A CA 1
ATOM 824 C C . THR A 1 110 ? -6.081 -11.177 -1.498 1.00 60.50 110 THR A C 1
ATOM 826 O O . THR A 1 110 ? -6.868 -11.963 -2.023 1.00 60.50 110 THR A O 1
ATOM 829 N N . ILE A 1 111 ? -5.576 -11.368 -0.284 1.00 52.28 111 ILE A N 1
ATOM 830 C CA . ILE A 1 111 ? -6.047 -12.410 0.625 1.00 52.28 111 ILE A CA 1
ATOM 831 C C . ILE A 1 111 ? -6.744 -11.663 1.762 1.00 52.28 111 ILE A C 1
ATOM 833 O O . ILE A 1 111 ? -6.101 -11.019 2.583 1.00 52.28 111 ILE A O 1
ATOM 837 N N . GLY A 1 112 ? -8.071 -11.660 1.748 1.00 53.53 112 GLY A N 1
ATOM 838 C CA . GLY A 1 112 ? -8.891 -11.186 2.862 1.00 53.53 112 GLY A CA 1
ATOM 839 C C . GLY A 1 112 ? -9.513 -12.396 3.545 1.00 53.53 112 GLY A C 1
ATOM 840 O O . GLY A 1 112 ? -9.937 -13.321 2.848 1.00 53.53 112 GLY A O 1
ATOM 841 N N . ASN A 1 113 ? -9.517 -12.405 4.874 1.00 46.22 113 ASN A N 1
ATOM 842 C CA . ASN A 1 113 ? -10.283 -13.357 5.678 1.00 46.22 113 ASN A CA 1
ATOM 843 C C . ASN A 1 113 ? -11.506 -12.649 6.258 1.00 46.22 113 ASN A C 1
ATOM 845 O O . ASN A 1 113 ? -11.366 -11.443 6.560 1.00 46.22 113 ASN A O 1
#

Secondary structure (DSSP, 8-state):
-EEEEEEEEEEEEEEEEE-S-EEEEEEEEEEEEEEEEEEEEE-S-EEEEEEEEEEEEEEEEEEEEE-SEEEEEEEEEEEEEEEEEEEEE--TEEEEEEEEEEEEEEEEEEEE-

Organism: NCBI:txid1499966